Protein AF-A0A843HBI8-F1 (afdb_monomer)

Sequence (134 aa):
FAELNDMLNLGKVGEHRRLRSHMLRKFHASYLLNAGMSKDDVNSLQGKTQNSTDESYFYNDPKKLQKKYIKYMGAITINLDVNNLEIKSPEYVELENKNKELQRKYDENIKALWSELDNMKIRSNTWEKLQQGD

Nearest PDB structures (foldseek):
  1r5e-assembly1_A  TM=2.881E-01  e=8.879E+00  Pseudomonas syri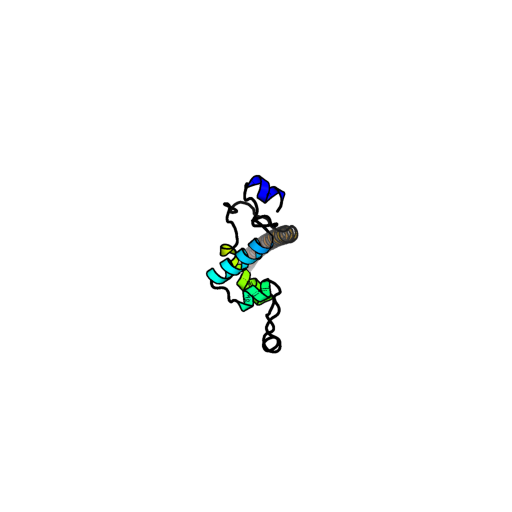ngae

Solvent-accessible surface area (backbone atoms only — not comparable to full-atom values): 8155 Å² total; per-residue (Å²): 95,70,68,61,28,61,77,66,65,60,55,63,58,83,99,40,60,66,64,44,74,67,53,54,56,48,48,53,46,53,37,38,43,74,72,69,47,53,70,65,60,52,33,53,77,67,70,49,82,69,61,87,86,51,61,85,79,59,82,77,53,67,70,60,52,50,57,53,47,63,75,48,40,72,63,73,51,82,80,70,80,63,88,76,65,86,79,66,53,72,68,54,51,52,50,53,51,52,52,54,53,51,50,50,53,51,53,52,52,52,53,51,51,52,52,52,52,51,53,51,51,55,50,51,58,52,54,54,57,64,73,69,71,125

Mean predicted aligned error: 14.6 Å

pLDDT: mean 82.87, std 12.24, range [47.16, 94.94]

Structure (mmCIF, N/CA/C/O backbone):
data_AF-A0A843HBI8-F1
#
_entry.id   AF-A0A843HBI8-F1
#
loop_
_atom_site.group_PDB
_atom_site.id
_atom_site.type_symbol
_atom_site.label_atom_id
_atom_site.label_alt_id
_atom_site.label_comp_id
_atom_site.label_asym_id
_atom_site.label_entity_id
_atom_site.label_seq_id
_atom_site.pdbx_PDB_ins_code
_atom_site.Cartn_x
_atom_site.Cartn_y
_atom_site.Cartn_z
_atom_site.occupancy
_atom_site.B_iso_or_equiv
_atom_site.auth_seq_id
_atom_site.auth_comp_id
_atom_site.auth_asym_id
_atom_site.auth_atom_id
_atom_site.pdbx_PDB_model_num
ATOM 1 N N . PHE A 1 1 ? 21.472 5.096 -5.798 1.00 82.06 1 PHE A N 1
ATOM 2 C CA . PHE A 1 1 ? 21.759 3.709 -6.246 1.00 82.06 1 PHE A CA 1
ATOM 3 C C . PHE A 1 1 ? 23.238 3.405 -6.423 1.00 82.06 1 PHE A C 1
ATOM 5 O O . PHE A 1 1 ? 23.577 2.239 -6.294 1.00 82.06 1 PHE A O 1
ATOM 12 N N . ALA A 1 2 ? 24.106 4.376 -6.735 1.00 82.12 2 ALA A N 1
ATOM 13 C CA . ALA A 1 2 ? 25.541 4.132 -6.890 1.00 82.12 2 ALA A CA 1
ATOM 14 C C . ALA A 1 2 ? 26.161 3.465 -5.646 1.00 82.12 2 ALA A C 1
ATOM 16 O O . ALA A 1 2 ? 26.540 2.301 -5.719 1.00 82.12 2 ALA A O 1
ATOM 17 N N . GLU A 1 3 ? 26.108 4.146 -4.504 1.00 86.50 3 GLU A N 1
ATOM 18 C CA . GLU A 1 3 ? 26.600 3.647 -3.211 1.00 86.50 3 GLU A CA 1
ATOM 19 C C . GLU A 1 3 ? 26.047 2.262 -2.863 1.00 86.50 3 GLU A C 1
ATOM 21 O O . GLU A 1 3 ? 26.803 1.359 -2.539 1.00 86.50 3 GLU A O 1
ATOM 26 N N . LEU A 1 4 ? 24.739 2.046 -3.027 1.00 85.00 4 LEU A N 1
ATOM 27 C CA . LEU A 1 4 ? 24.113 0.762 -2.708 1.00 85.00 4 LEU A CA 1
ATOM 28 C C . LEU A 1 4 ? 24.562 -0.383 -3.638 1.00 85.00 4 LEU A C 1
ATOM 30 O O . LEU A 1 4 ? 24.653 -1.522 -3.199 1.00 85.00 4 LEU A O 1
ATOM 34 N N . ASN A 1 5 ? 24.865 -0.104 -4.914 1.00 87.38 5 ASN A N 1
ATOM 35 C CA . ASN A 1 5 ? 25.479 -1.111 -5.793 1.00 87.38 5 ASN A CA 1
ATOM 36 C C . ASN A 1 5 ? 26.898 -1.458 -5.344 1.00 87.38 5 ASN A C 1
ATOM 38 O O . ASN A 1 5 ? 27.288 -2.617 -5.470 1.00 87.38 5 ASN A O 1
ATOM 42 N N . ASP A 1 6 ? 27.645 -0.457 -4.879 1.00 88.56 6 ASP A N 1
ATOM 43 C CA . ASP A 1 6 ? 29.038 -0.612 -4.464 1.00 88.56 6 ASP A CA 1
ATOM 44 C C . ASP A 1 6 ? 29.103 -1.373 -3.129 1.00 88.56 6 ASP A C 1
ATOM 46 O O . ASP A 1 6 ? 29.833 -2.352 -3.023 1.00 88.56 6 ASP A O 1
ATOM 50 N N . MET A 1 7 ? 28.240 -1.028 -2.165 1.00 91.06 7 MET A N 1
ATOM 51 C CA . MET A 1 7 ? 28.070 -1.753 -0.897 1.00 91.06 7 MET A CA 1
ATOM 52 C C . MET A 1 7 ? 27.688 -3.223 -1.099 1.00 91.06 7 MET A C 1
ATOM 54 O O . MET A 1 7 ? 28.206 -4.098 -0.414 1.00 91.06 7 MET A O 1
ATOM 58 N N . LEU A 1 8 ? 26.772 -3.503 -2.030 1.00 87.50 8 LEU A N 1
ATOM 59 C CA . LEU A 1 8 ? 26.310 -4.863 -2.327 1.00 87.50 8 LEU A CA 1
ATOM 60 C C . LEU A 1 8 ? 27.215 -5.605 -3.327 1.00 87.50 8 LEU A C 1
ATOM 62 O O . LEU A 1 8 ? 26.887 -6.719 -3.732 1.00 87.50 8 LEU A O 1
ATOM 66 N N . ASN A 1 9 ? 28.314 -4.981 -3.764 1.00 87.88 9 ASN A N 1
ATOM 67 C CA . ASN A 1 9 ? 29.253 -5.501 -4.756 1.00 87.88 9 ASN A CA 1
ATOM 68 C C . ASN A 1 9 ? 28.572 -6.091 -6.013 1.00 87.88 9 ASN A C 1
ATOM 70 O O . ASN A 1 9 ? 28.961 -7.133 -6.540 1.00 87.88 9 ASN A O 1
ATOM 74 N N . LEU A 1 10 ? 27.513 -5.433 -6.502 1.00 85.25 10 LEU A N 1
ATOM 75 C CA . LEU A 1 10 ? 26.681 -5.957 -7.598 1.00 85.25 10 LEU A CA 1
ATOM 76 C C . LEU A 1 10 ? 27.352 -5.832 -8.973 1.00 85.25 10 LEU A C 1
ATOM 78 O O . LEU A 1 10 ? 26.926 -6.471 -9.937 1.00 85.25 10 LEU A O 1
ATOM 82 N N . GLY A 1 11 ? 28.375 -4.986 -9.087 1.00 85.88 11 GLY A N 1
ATOM 83 C CA . GLY A 1 11 ? 29.072 -4.723 -10.340 1.00 85.88 11 GLY A CA 1
ATOM 84 C C . GLY A 1 11 ? 28.203 -4.034 -11.403 1.00 85.88 11 GLY A C 1
ATOM 85 O O . GLY A 1 11 ? 27.200 -3.363 -11.123 1.00 85.88 11 GLY A O 1
ATOM 86 N N . LYS A 1 12 ? 28.614 -4.176 -12.666 1.00 85.81 12 LYS A N 1
ATOM 87 C CA . LYS A 1 12 ? 27.984 -3.541 -13.835 1.00 85.81 12 LYS A CA 1
ATOM 88 C C . LYS A 1 12 ? 27.658 -4.570 -14.920 1.00 85.81 12 LYS A C 1
ATOM 90 O O . LYS A 1 12 ? 28.164 -5.689 -14.911 1.00 85.81 12 LYS A O 1
ATOM 95 N N . VAL A 1 13 ? 26.776 -4.188 -15.838 1.00 81.31 13 VAL A N 1
ATOM 96 C CA . VAL A 1 13 ? 26.541 -4.866 -17.119 1.00 81.31 13 VAL A CA 1
ATOM 97 C C . VAL A 1 13 ? 26.702 -3.803 -18.199 1.00 81.31 13 VAL A C 1
ATOM 99 O O . VAL A 1 13 ? 25.917 -2.852 -18.244 1.00 81.31 13 VAL A O 1
ATOM 102 N N . GLY A 1 14 ? 27.750 -3.934 -19.016 1.00 83.25 14 GLY A N 1
ATOM 103 C CA . GLY A 1 14 ? 28.227 -2.842 -19.868 1.00 83.25 14 GLY A CA 1
ATOM 104 C C . GLY A 1 14 ? 28.530 -1.590 -19.037 1.00 83.25 14 GLY A C 1
ATOM 105 O O . GLY A 1 14 ? 29.059 -1.681 -17.929 1.00 83.25 14 GLY A O 1
ATOM 106 N N . GLU A 1 15 ? 28.089 -0.432 -19.524 1.00 82.19 15 GLU A N 1
ATOM 107 C CA . GLU A 1 15 ? 28.270 0.862 -18.847 1.00 82.19 15 GLU A CA 1
ATOM 108 C C . GLU A 1 15 ? 27.361 1.069 -17.622 1.00 82.19 15 GLU A C 1
ATOM 110 O O . GLU A 1 15 ? 27.507 2.030 -16.862 1.00 82.19 15 GLU A O 1
ATOM 115 N N . HIS A 1 16 ? 26.396 0.177 -17.384 1.00 80.19 16 HIS A N 1
ATOM 116 C CA . HIS A 1 16 ? 25.339 0.419 -16.409 1.00 80.19 16 HIS A CA 1
ATOM 117 C C . HIS A 1 16 ? 25.467 -0.457 -15.155 1.00 80.19 16 HIS A C 1
ATOM 119 O O . HIS A 1 16 ? 25.537 -1.683 -15.226 1.00 80.19 16 HIS A O 1
ATOM 125 N N . ARG A 1 17 ? 25.387 0.167 -13.971 1.00 83.31 17 ARG A N 1
ATOM 126 C CA . ARG A 1 17 ? 25.299 -0.525 -12.664 1.00 83.31 17 ARG A CA 1
ATOM 127 C C . ARG A 1 17 ? 24.063 -1.417 -12.593 1.00 83.31 17 ARG A C 1
ATOM 129 O O . ARG A 1 17 ? 23.029 -1.030 -13.136 1.00 83.31 17 ARG A O 1
ATOM 136 N N . ARG A 1 18 ? 24.138 -2.585 -11.948 1.00 83.44 18 ARG A N 1
ATOM 137 C CA . ARG A 1 18 ? 23.047 -3.581 -11.984 1.00 83.44 18 ARG A CA 1
ATOM 138 C C . ARG A 1 18 ? 21.750 -3.097 -11.336 1.00 83.44 18 ARG A C 1
ATOM 140 O O . ARG A 1 18 ? 20.692 -3.195 -11.957 1.00 83.44 18 ARG A O 1
ATOM 147 N N . LEU A 1 19 ? 21.816 -2.524 -10.137 1.00 87.50 19 LEU A N 1
ATOM 148 C CA . LEU A 1 19 ? 20.649 -1.963 -9.465 1.00 87.50 19 LEU A CA 1
ATOM 149 C C . LEU A 1 19 ? 20.399 -0.523 -9.935 1.00 87.50 19 LEU A C 1
ATOM 151 O O . LEU A 1 19 ? 21.234 0.367 -9.765 1.00 87.50 19 LEU A O 1
ATOM 155 N N . ARG A 1 20 ? 19.222 -0.293 -10.520 1.00 87.81 20 ARG A N 1
ATOM 156 C CA . ARG A 1 20 ? 18.780 1.001 -11.066 1.00 87.81 20 ARG A CA 1
ATOM 157 C C . ARG A 1 20 ? 17.325 1.251 -10.691 1.00 87.81 20 ARG A C 1
ATOM 159 O O . ARG A 1 20 ? 16.578 0.292 -10.503 1.00 87.81 20 ARG A O 1
ATOM 166 N N . SER A 1 21 ? 16.885 2.509 -10.718 1.00 88.69 21 SER A N 1
ATOM 167 C CA . SER A 1 21 ? 15.478 2.880 -10.483 1.00 88.69 21 SER A CA 1
ATOM 168 C C . SER A 1 21 ? 14.511 2.099 -11.383 1.00 88.69 21 SER A C 1
ATOM 170 O O . SER A 1 21 ? 13.443 1.674 -10.955 1.00 88.69 21 SER A O 1
ATOM 172 N N . HIS A 1 22 ? 14.913 1.831 -12.631 1.00 88.62 22 HIS A N 1
ATOM 173 C CA . HIS A 1 22 ? 14.111 1.049 -13.5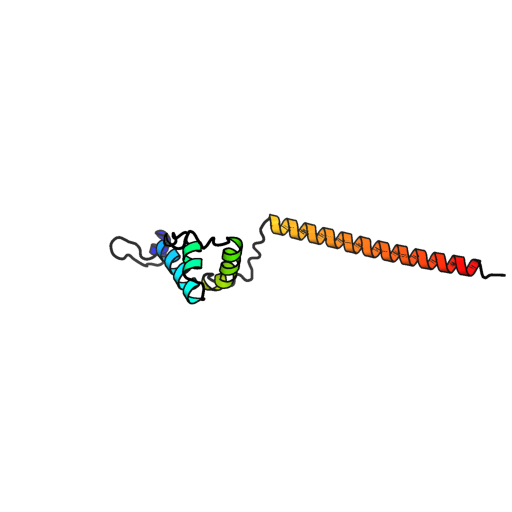72 1.00 88.62 22 HIS A CA 1
ATOM 174 C C . HIS A 1 22 ? 13.869 -0.402 -13.114 1.00 88.62 22 HIS A C 1
ATOM 176 O O . HIS A 1 22 ? 12.826 -0.972 -13.424 1.00 88.62 22 HIS A O 1
ATOM 182 N N . MET A 1 23 ? 14.793 -0.992 -12.349 1.00 88.06 23 MET A N 1
ATOM 183 C CA . MET A 1 23 ? 14.611 -2.337 -11.793 1.00 88.06 23 MET A CA 1
ATOM 184 C C . MET A 1 23 ? 13.554 -2.342 -10.693 1.00 88.06 23 MET A C 1
ATOM 186 O O . MET A 1 23 ? 12.750 -3.264 -10.656 1.00 88.06 23 MET A O 1
ATOM 190 N N . LEU A 1 24 ? 13.472 -1.282 -9.881 1.00 88.88 24 LEU A N 1
ATOM 191 C CA . LEU A 1 24 ? 12.381 -1.121 -8.913 1.00 88.88 24 LEU A CA 1
ATOM 192 C C . LEU A 1 24 ? 11.028 -0.952 -9.612 1.00 88.88 24 LEU A C 1
ATOM 194 O O . LEU A 1 24 ? 10.043 -1.555 -9.202 1.00 88.88 24 LEU A O 1
ATOM 198 N N . ARG A 1 25 ? 10.978 -0.203 -10.723 1.00 90.50 25 ARG A N 1
ATOM 199 C CA . ARG A 1 25 ? 9.756 -0.082 -11.539 1.00 90.50 25 ARG A CA 1
ATOM 200 C C . ARG A 1 25 ? 9.327 -1.426 -12.143 1.00 90.50 25 ARG A C 1
ATOM 202 O O . ARG A 1 25 ? 8.131 -1.714 -12.189 1.00 90.50 25 ARG A O 1
ATOM 209 N N . LYS A 1 26 ? 10.282 -2.248 -12.595 1.00 91.19 26 LYS A N 1
ATOM 210 C CA . LYS A 1 26 ? 10.019 -3.617 -13.069 1.00 91.19 26 LYS A CA 1
ATOM 211 C C . LYS A 1 26 ? 9.542 -4.521 -11.937 1.00 91.19 26 LYS A C 1
ATOM 213 O O . LYS A 1 26 ? 8.522 -5.169 -12.106 1.00 91.19 26 LYS A O 1
ATOM 218 N N . PHE A 1 27 ? 10.228 -4.509 -10.796 1.00 91.69 27 PHE A N 1
ATOM 219 C CA . PHE A 1 27 ? 9.834 -5.239 -9.592 1.00 91.69 27 PHE A CA 1
ATOM 220 C C . PHE A 1 27 ? 8.389 -4.910 -9.203 1.00 91.69 27 PHE A C 1
ATOM 222 O O . PHE A 1 27 ? 7.557 -5.808 -9.157 1.00 91.69 27 PHE A O 1
ATOM 229 N N . HIS A 1 28 ? 8.067 -3.623 -9.051 1.00 93.19 28 HIS A N 1
ATOM 230 C CA . HIS A 1 28 ? 6.722 -3.155 -8.726 1.00 93.19 28 HIS A CA 1
ATOM 231 C C . HIS A 1 28 ? 5.669 -3.696 -9.703 1.00 93.19 28 HIS A C 1
ATOM 233 O O . HIS A 1 28 ? 4.647 -4.224 -9.280 1.00 93.19 28 HIS A O 1
ATOM 239 N N . ALA A 1 29 ? 5.906 -3.586 -11.015 1.00 92.69 29 ALA A N 1
ATOM 240 C CA . ALA A 1 29 ? 4.959 -4.088 -12.009 1.00 92.69 29 ALA A CA 1
ATOM 241 C C . ALA A 1 29 ? 4.812 -5.614 -11.952 1.00 92.69 29 ALA A C 1
ATOM 243 O O . ALA A 1 29 ? 3.695 -6.116 -11.889 1.00 92.69 29 ALA A O 1
ATOM 244 N N . SER A 1 30 ? 5.927 -6.346 -11.961 1.00 93.44 30 SER A N 1
ATOM 245 C CA . SER A 1 30 ? 5.924 -7.808 -11.989 1.00 93.44 30 SER A CA 1
ATOM 246 C C . SER A 1 30 ? 5.266 -8.405 -10.749 1.00 93.44 30 SER A C 1
ATOM 248 O O . SER A 1 30 ? 4.469 -9.326 -10.872 1.00 93.44 30 SER A O 1
ATOM 250 N N . TYR A 1 31 ? 5.553 -7.870 -9.561 1.00 92.94 31 TYR A N 1
ATOM 251 C CA . TYR A 1 31 ? 4.990 -8.391 -8.317 1.00 92.94 31 TYR A CA 1
ATOM 252 C C . TYR A 1 31 ? 3.495 -8.093 -8.185 1.00 92.94 31 TYR A C 1
ATOM 254 O O . TYR A 1 31 ? 2.745 -8.978 -7.785 1.00 92.94 31 TYR A O 1
ATOM 262 N N . LEU A 1 32 ? 3.033 -6.903 -8.586 1.00 93.50 32 LEU A N 1
ATOM 263 C CA . LEU A 1 32 ? 1.597 -6.601 -8.600 1.00 93.50 32 LEU A CA 1
ATOM 264 C C . LEU A 1 32 ? 0.831 -7.465 -9.609 1.00 93.50 32 LEU A C 1
ATOM 266 O O . LEU A 1 32 ? -0.251 -7.955 -9.292 1.00 93.50 32 LEU A O 1
ATOM 270 N N . LEU A 1 33 ? 1.400 -7.692 -10.797 1.00 92.38 33 LEU A N 1
ATOM 271 C CA . LEU A 1 33 ? 0.826 -8.598 -11.796 1.00 92.38 33 LEU A CA 1
ATOM 272 C C . LEU A 1 33 ? 0.736 -10.032 -11.262 1.00 92.38 33 LEU A C 1
ATOM 274 O O . LEU A 1 33 ? -0.319 -10.653 -11.351 1.00 92.38 33 LEU A O 1
ATOM 278 N N . ASN A 1 34 ? 1.814 -10.533 -10.654 1.00 91.75 34 ASN A N 1
ATOM 279 C CA . ASN A 1 34 ? 1.850 -11.870 -10.060 1.00 91.75 34 ASN A CA 1
ATOM 280 C C . ASN A 1 34 ? 0.866 -12.017 -8.892 1.00 91.75 34 ASN A C 1
ATOM 282 O O . ASN A 1 34 ? 0.319 -13.096 -8.684 1.00 91.75 34 ASN A O 1
ATOM 286 N N . ALA A 1 35 ? 0.608 -10.938 -8.151 1.00 91.25 35 ALA A N 1
ATOM 287 C CA . ALA A 1 35 ? -0.397 -10.908 -7.094 1.00 91.25 35 ALA A CA 1
ATOM 288 C C . ALA A 1 35 ? -1.842 -10.874 -7.630 1.00 91.25 35 ALA A C 1
ATOM 290 O O . ALA A 1 35 ? -2.781 -10.997 -6.847 1.00 91.25 35 ALA A O 1
ATOM 291 N N . GLY A 1 36 ? -2.037 -10.727 -8.946 1.00 91.81 36 GLY A N 1
ATOM 292 C CA . GLY A 1 36 ? -3.344 -10.744 -9.606 1.00 91.81 36 GLY A CA 1
ATOM 293 C C . GLY A 1 36 ? -3.927 -9.363 -9.911 1.00 91.81 36 GLY A C 1
ATOM 294 O O . GLY A 1 36 ? -5.119 -9.262 -10.203 1.00 91.81 36 GLY A O 1
ATOM 295 N N . MET A 1 37 ? -3.133 -8.291 -9.838 1.00 91.62 37 MET A N 1
ATOM 296 C CA . MET A 1 37 ? -3.560 -6.967 -10.296 1.00 91.62 37 MET A CA 1
ATOM 297 C C . MET A 1 37 ? -3.579 -6.913 -11.830 1.00 91.62 37 MET A C 1
ATOM 299 O O . MET A 1 37 ? -2.702 -7.472 -12.488 1.00 91.62 37 MET A O 1
ATOM 303 N N . SER A 1 38 ? -4.564 -6.227 -12.418 1.00 90.75 38 SER A N 1
ATOM 304 C CA . SER A 1 38 ? -4.655 -6.123 -13.877 1.00 90.75 38 SER A CA 1
ATOM 305 C C . SER A 1 38 ? -3.498 -5.304 -14.459 1.00 90.75 38 SER A C 1
ATOM 307 O O . SER A 1 3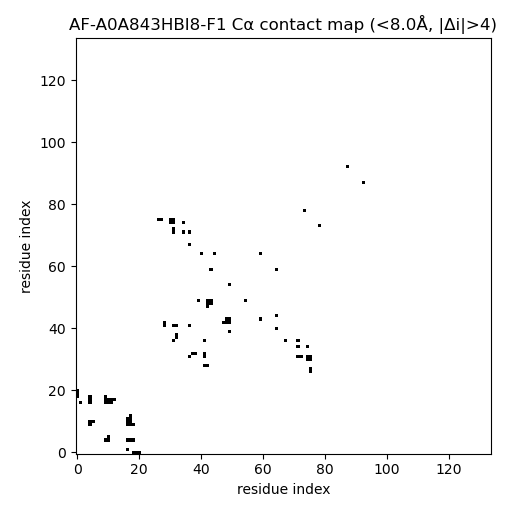8 ? -2.986 -4.368 -13.837 1.00 90.75 38 SER A O 1
ATOM 309 N N . LYS A 1 39 ? -3.099 -5.630 -15.692 1.00 88.31 39 LYS A N 1
ATOM 310 C CA . LYS A 1 39 ? -2.041 -4.904 -16.407 1.00 88.31 39 LYS A CA 1
ATOM 311 C C . LYS A 1 39 ? -2.384 -3.427 -16.600 1.00 88.31 39 LYS A C 1
ATOM 313 O O . LYS A 1 39 ? -1.488 -2.591 -16.508 1.00 88.31 39 LYS A O 1
ATOM 318 N N . ASP A 1 40 ? -3.656 -3.111 -16.803 1.00 87.06 40 ASP A N 1
ATOM 319 C CA . ASP A 1 40 ? -4.124 -1.742 -17.023 1.00 87.06 40 ASP A CA 1
ATOM 320 C C . ASP A 1 40 ? -4.112 -0.921 -15.737 1.00 87.06 40 ASP A C 1
ATOM 322 O O . ASP A 1 40 ? -3.671 0.228 -15.757 1.00 87.06 40 ASP A O 1
ATOM 326 N N . ASP A 1 41 ? -4.490 -1.524 -14.604 1.00 88.44 41 ASP A N 1
ATOM 327 C CA . ASP A 1 41 ? -4.355 -0.896 -13.287 1.00 88.44 41 ASP A CA 1
ATOM 328 C C . ASP A 1 41 ? -2.867 -0.640 -12.969 1.00 88.44 41 ASP A C 1
ATOM 330 O O . ASP A 1 41 ? -2.497 0.461 -12.566 1.00 88.44 41 ASP A O 1
ATOM 334 N N . VAL A 1 42 ? -1.983 -1.619 -13.208 1.00 90.31 42 VAL A N 1
ATOM 335 C CA . VAL A 1 42 ? -0.529 -1.477 -12.982 1.00 90.31 42 VAL A CA 1
ATOM 336 C C . VAL A 1 42 ? 0.090 -0.417 -13.897 1.00 90.31 42 VAL A C 1
ATOM 338 O O . VAL A 1 42 ? 0.926 0.375 -13.456 1.00 90.31 42 VAL A O 1
ATOM 341 N N . ASN A 1 43 ? -0.305 -0.375 -15.168 1.00 89.06 43 ASN A N 1
ATOM 342 C CA . ASN A 1 43 ? 0.151 0.644 -16.111 1.00 89.06 43 ASN A CA 1
ATOM 343 C C . ASN A 1 43 ? -0.324 2.037 -15.692 1.00 89.06 43 ASN A C 1
ATOM 345 O O . ASN A 1 43 ? 0.482 2.969 -15.697 1.00 89.06 43 ASN A O 1
ATOM 349 N N . SER A 1 44 ? -1.579 2.150 -15.254 1.00 88.44 44 SER A N 1
ATOM 350 C CA . SER A 1 44 ? -2.163 3.392 -14.744 1.00 88.44 44 SER A CA 1
ATOM 351 C C . SER A 1 44 ? -1.439 3.885 -13.491 1.00 88.44 44 SER A C 1
ATOM 353 O O . SER A 1 44 ? -1.072 5.054 -13.420 1.00 88.44 44 SER A O 1
ATOM 355 N N . LEU A 1 45 ? -1.115 2.989 -12.549 1.00 89.44 45 LEU A N 1
ATOM 356 C CA . LEU A 1 45 ? -0.290 3.312 -11.375 1.00 89.44 45 LEU A CA 1
ATOM 357 C C . LEU A 1 45 ? 1.104 3.826 -11.752 1.00 89.44 45 LEU A C 1
ATOM 359 O O . LEU A 1 45 ? 1.679 4.650 -11.049 1.00 89.44 45 LEU A O 1
ATOM 363 N N . GLN A 1 46 ? 1.665 3.340 -12.860 1.00 89.94 46 GLN A N 1
ATOM 364 C CA . GLN A 1 46 ? 2.970 3.772 -13.355 1.00 89.94 46 GLN A CA 1
ATOM 365 C C . GLN A 1 46 ? 2.904 4.949 -14.336 1.00 89.94 46 GLN A C 1
ATOM 367 O O . GLN A 1 46 ? 3.935 5.266 -14.939 1.00 89.94 46 GLN A O 1
ATOM 372 N N . GLY A 1 47 ? 1.729 5.552 -14.542 1.00 85.81 47 GLY A N 1
ATOM 373 C CA . GLY A 1 47 ? 1.535 6.652 -15.487 1.00 85.81 47 GLY A CA 1
ATOM 374 C C . GLY A 1 47 ? 1.906 6.287 -16.925 1.00 85.81 47 GLY A C 1
ATOM 375 O O . GLY A 1 47 ? 2.452 7.113 -17.650 1.00 85.81 47 GLY A O 1
ATOM 376 N N . LYS A 1 48 ? 1.710 5.026 -17.326 1.00 82.88 48 LYS A N 1
ATOM 377 C CA . LYS A 1 48 ? 1.861 4.621 -18.725 1.00 82.88 48 LYS A CA 1
ATOM 378 C C . LYS A 1 48 ? 0.582 4.968 -19.478 1.00 82.88 48 LYS A C 1
ATOM 380 O O . LYS A 1 48 ? -0.495 4.563 -19.049 1.00 82.88 48 LYS A O 1
ATOM 385 N N . THR A 1 49 ? 0.737 5.675 -20.592 1.00 70.44 49 THR A N 1
ATOM 386 C CA . THR A 1 49 ? -0.342 6.008 -21.528 1.00 70.44 49 THR A CA 1
ATOM 387 C C . THR A 1 49 ? -1.065 4.738 -21.965 1.00 70.44 49 THR A C 1
ATOM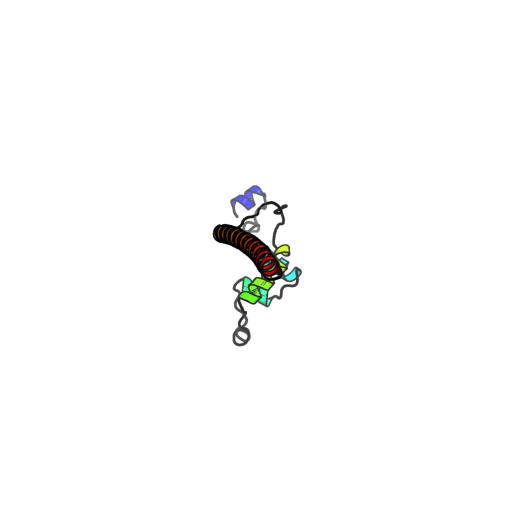 389 O O . THR A 1 49 ? -0.415 3.719 -22.232 1.00 70.44 49 THR A O 1
ATOM 392 N N . GLN A 1 50 ? -2.396 4.783 -21.998 1.00 67.94 50 GLN A N 1
ATOM 393 C CA . GLN A 1 50 ? -3.179 3.694 -22.572 1.00 67.94 50 GLN A CA 1
ATOM 394 C C . GLN A 1 50 ? -3.142 3.793 -24.100 1.00 67.94 50 GLN A C 1
ATOM 396 O O . GLN A 1 50 ? -2.720 4.801 -24.665 1.00 67.94 50 GLN A O 1
ATOM 401 N N . ASN A 1 51 ? -3.512 2.720 -24.797 1.00 65.06 51 ASN A N 1
ATOM 402 C CA . ASN A 1 51 ? -3.636 2.808 -26.247 1.00 65.06 51 ASN A CA 1
ATOM 403 C C . ASN A 1 51 ? -4.715 3.850 -26.587 1.00 65.06 51 ASN A C 1
ATOM 405 O O . ASN A 1 51 ? -5.755 3.896 -25.931 1.00 65.06 51 ASN A O 1
ATOM 409 N N . SER A 1 52 ? -4.481 4.662 -27.623 1.00 59.56 52 SER A N 1
ATOM 410 C CA . SER A 1 52 ? -5.339 5.799 -28.005 1.00 59.56 52 SER A CA 1
ATOM 411 C C . SER A 1 52 ? -6.796 5.425 -28.313 1.00 59.56 52 SER A C 1
ATOM 413 O O . SER A 1 52 ? -7.648 6.299 -28.408 1.00 59.56 52 SER A O 1
ATOM 415 N N . THR A 1 53 ? -7.084 4.134 -28.489 1.00 61.28 53 THR A N 1
ATOM 416 C CA . THR A 1 53 ? -8.424 3.592 -28.746 1.00 61.28 53 THR A CA 1
ATOM 417 C C . THR A 1 53 ? -9.231 3.346 -27.460 1.00 61.28 53 THR A C 1
ATOM 419 O O . THR A 1 53 ? -10.456 3.328 -27.519 1.00 61.28 53 THR A O 1
ATOM 422 N N . ASP A 1 54 ? -8.571 3.198 -26.303 1.00 57.44 54 ASP A N 1
ATOM 423 C CA . ASP A 1 54 ? -9.208 2.857 -25.017 1.00 57.44 54 ASP A CA 1
ATOM 424 C C . ASP A 1 54 ? -9.389 4.078 -24.091 1.00 57.44 54 ASP A C 1
ATOM 426 O O . ASP A 1 54 ? -10.280 4.090 -23.236 1.00 57.44 54 ASP A O 1
ATOM 430 N N . GLU A 1 55 ? -8.595 5.141 -24.289 1.00 57.16 55 GLU A N 1
ATOM 431 C CA . GLU A 1 55 ? -8.623 6.362 -23.462 1.00 57.16 55 GLU A CA 1
ATOM 432 C C . GLU A 1 55 ? -9.986 7.074 -23.460 1.00 57.16 55 GLU A C 1
ATOM 434 O O . GLU A 1 55 ? -10.331 7.728 -22.477 1.00 57.16 55 GLU A O 1
ATOM 439 N N . SER A 1 56 ? -10.791 6.931 -24.521 1.00 56.28 56 SER A N 1
ATOM 440 C CA . SER A 1 56 ? -12.104 7.583 -24.614 1.00 56.28 56 SER A CA 1
ATOM 441 C C . SER A 1 56 ? -13.198 6.910 -23.780 1.00 56.28 56 SER A C 1
ATOM 443 O O . SER A 1 56 ? -14.220 7.541 -23.515 1.00 56.28 56 SER A O 1
ATOM 445 N N . TYR A 1 57 ? -13.016 5.647 -23.372 1.00 54.62 57 TYR A N 1
ATOM 446 C CA . TYR A 1 57 ? -14.066 4.854 -22.717 1.00 54.62 57 TYR A CA 1
ATOM 447 C C . TYR A 1 57 ? -13.777 4.514 -21.250 1.00 54.62 57 TYR A C 1
ATOM 449 O O . TYR A 1 57 ? -14.715 4.260 -20.493 1.00 54.62 57 TYR A O 1
ATOM 457 N N . PHE A 1 58 ? -12.515 4.555 -20.813 1.00 59.53 58 PHE A N 1
ATOM 458 C CA . PHE A 1 58 ? -12.121 4.105 -19.477 1.00 59.53 58 PHE A CA 1
ATOM 459 C C . PHE A 1 58 ? -11.457 5.218 -18.657 1.00 59.53 58 PHE A C 1
ATOM 461 O O . PHE A 1 58 ? -10.241 5.273 -18.495 1.00 59.53 58 PHE A O 1
ATOM 468 N N . TYR A 1 59 ? -12.271 6.084 -18.046 1.00 63.25 59 TYR A N 1
ATOM 469 C CA . TYR A 1 59 ? -11.790 6.923 -16.947 1.00 63.25 59 TYR A CA 1
ATOM 470 C C . TYR A 1 59 ? -11.542 6.049 -15.712 1.00 63.25 59 TYR A C 1
ATOM 472 O O . TYR A 1 59 ? -12.475 5.625 -15.022 1.00 63.25 59 TYR A O 1
ATOM 480 N N . ASN A 1 60 ? -10.271 5.781 -15.416 1.00 66.94 60 ASN A N 1
ATOM 481 C CA . ASN A 1 60 ? -9.883 5.108 -14.183 1.00 66.94 60 ASN A CA 1
ATOM 482 C C . ASN A 1 60 ? -10.163 6.026 -12.989 1.00 66.94 60 ASN A C 1
ATOM 484 O O . ASN A 1 60 ? -9.431 6.980 -12.746 1.00 66.94 60 ASN A O 1
ATOM 488 N N . ASP A 1 61 ? -11.223 5.726 -12.233 1.00 81.12 61 ASP A N 1
ATOM 489 C CA . ASP A 1 61 ? -11.530 6.395 -10.966 1.00 81.12 61 ASP A CA 1
ATOM 490 C C . ASP A 1 61 ? -10.336 6.240 -10.000 1.00 81.12 61 ASP A C 1
ATOM 492 O O . ASP A 1 61 ? -10.061 5.119 -9.536 1.00 81.12 61 ASP A O 1
ATOM 496 N N . PRO A 1 62 ? -9.641 7.340 -9.646 1.00 83.44 62 PRO A N 1
ATOM 497 C CA . PRO A 1 62 ? -8.458 7.286 -8.793 1.00 83.44 62 PRO A CA 1
ATOM 498 C C . PRO A 1 62 ? -8.733 6.639 -7.432 1.00 83.44 62 PRO A C 1
ATOM 500 O O . PRO A 1 62 ? -7.876 5.936 -6.896 1.00 83.44 62 PRO A O 1
ATOM 503 N N . LYS A 1 63 ? -9.946 6.805 -6.880 1.00 86.56 63 LYS A N 1
ATOM 504 C CA . LYS A 1 63 ? -10.322 6.220 -5.583 1.00 86.56 63 LYS A CA 1
ATOM 505 C C . LYS A 1 63 ? -10.449 4.703 -5.672 1.00 86.56 63 LYS A C 1
ATOM 507 O O . LYS A 1 63 ? -10.073 3.991 -4.739 1.00 86.56 63 LYS A O 1
ATOM 512 N N . LYS A 1 64 ? -10.968 4.181 -6.787 1.00 87.12 64 LYS A N 1
ATOM 513 C CA . LYS A 1 64 ? -11.042 2.730 -7.019 1.00 87.12 64 LYS A CA 1
ATOM 514 C C . LYS A 1 64 ? -9.651 2.143 -7.225 1.00 87.12 64 LYS A C 1
ATOM 516 O O . LYS A 1 64 ? -9.356 1.098 -6.645 1.00 87.12 64 LYS A O 1
ATOM 521 N N . LEU A 1 65 ? -8.795 2.826 -7.985 1.00 88.19 65 LEU A N 1
ATOM 522 C CA . LEU A 1 65 ? -7.416 2.394 -8.208 1.00 88.19 65 LEU A CA 1
ATOM 523 C C . LEU A 1 65 ? -6.620 2.351 -6.897 1.00 88.19 65 LEU A C 1
ATOM 525 O O . LEU A 1 65 ? -5.952 1.357 -6.621 1.00 88.19 65 LEU A O 1
ATOM 529 N N . GLN A 1 66 ? -6.773 3.367 -6.043 1.00 88.69 66 GLN A N 1
ATOM 530 C CA . GLN A 1 66 ? -6.168 3.402 -4.710 1.00 88.69 66 GLN A CA 1
ATOM 531 C C . GLN A 1 66 ? -6.605 2.208 -3.848 1.00 88.69 66 GLN A C 1
ATOM 533 O O . GLN A 1 66 ? -5.761 1.508 -3.291 1.00 88.69 66 GLN A O 1
ATOM 538 N N . LYS A 1 67 ? -7.914 1.930 -3.765 1.00 88.75 67 LYS A N 1
ATOM 539 C CA . LYS A 1 67 ? -8.438 0.786 -2.995 1.00 88.75 67 LYS A CA 1
ATOM 540 C C . LYS A 1 67 ? -7.899 -0.550 -3.506 1.00 88.75 67 LYS A C 1
ATOM 542 O O . LYS A 1 67 ? -7.524 -1.403 -2.704 1.00 88.75 67 LYS A O 1
ATOM 547 N N . LYS A 1 68 ? -7.835 -0.728 -4.832 1.00 88.75 68 LYS A N 1
ATOM 548 C CA . LYS A 1 68 ? -7.219 -1.915 -5.438 1.00 88.75 68 LYS A CA 1
ATOM 549 C C . LYS A 1 68 ? -5.742 -2.013 -5.059 1.00 88.75 68 LYS A C 1
ATOM 551 O O . LYS A 1 68 ? -5.309 -3.075 -4.639 1.00 88.75 68 LYS A O 1
ATOM 556 N N . TYR A 1 69 ? -4.983 -0.924 -5.164 1.00 90.94 69 TYR A N 1
ATOM 557 C CA . TYR A 1 69 ? -3.558 -0.914 -4.834 1.00 90.94 69 TYR A CA 1
ATOM 558 C C . TYR A 1 69 ? -3.289 -1.320 -3.381 1.00 90.94 69 TYR A C 1
ATOM 560 O O . TYR A 1 69 ? -2.458 -2.193 -3.148 1.00 90.94 69 TYR A O 1
ATOM 568 N N . ILE A 1 70 ? -4.054 -0.790 -2.418 1.00 90.12 70 ILE A N 1
ATOM 569 C CA . ILE A 1 70 ? -3.934 -1.151 -0.994 1.00 90.12 70 ILE A CA 1
ATOM 570 C C . ILE A 1 70 ? -4.093 -2.665 -0.783 1.00 90.12 70 ILE A C 1
ATOM 572 O O . ILE A 1 70 ? -3.329 -3.260 -0.027 1.00 90.12 70 ILE A O 1
ATOM 576 N N . LYS A 1 71 ? -5.027 -3.312 -1.496 1.00 90.06 71 LYS A N 1
ATOM 577 C CA . LYS A 1 71 ? -5.245 -4.767 -1.413 1.00 90.06 71 LYS A CA 1
ATOM 578 C C . LYS A 1 71 ? -4.013 -5.581 -1.833 1.00 90.06 71 LYS A C 1
ATOM 580 O O . LYS A 1 71 ? -3.762 -6.632 -1.254 1.00 90.06 71 LYS A O 1
ATOM 585 N N . TYR A 1 72 ? -3.259 -5.113 -2.828 1.00 89.56 72 TYR A N 1
ATOM 586 C CA . TYR A 1 72 ? -2.081 -5.813 -3.361 1.00 89.56 72 TYR A CA 1
ATOM 587 C C . TYR A 1 72 ? -0.752 -5.296 -2.794 1.00 89.56 72 TYR A C 1
ATOM 589 O O . TYR A 1 72 ? 0.301 -5.852 -3.098 1.00 89.56 72 TYR A O 1
ATOM 597 N N . MET A 1 73 ? -0.784 -4.267 -1.943 1.00 87.50 73 MET A N 1
ATOM 598 C CA . MET A 1 73 ? 0.405 -3.620 -1.383 1.00 87.50 73 MET A CA 1
ATOM 599 C C . MET A 1 73 ? 1.309 -4.609 -0.636 1.00 87.50 73 MET A C 1
ATOM 601 O O . MET A 1 73 ? 2.528 -4.535 -0.750 1.00 87.50 73 MET A O 1
ATOM 605 N N . GLY A 1 74 ? 0.726 -5.607 0.037 1.00 85.75 74 GLY A N 1
ATOM 606 C CA . GLY A 1 74 ? 1.484 -6.655 0.728 1.00 85.75 74 GLY A CA 1
ATOM 607 C C . GLY A 1 74 ? 2.442 -7.450 -0.171 1.00 85.75 74 GLY A C 1
ATOM 608 O O . GLY A 1 74 ? 3.420 -7.987 0.331 1.00 85.75 74 GLY A O 1
ATOM 609 N N . ALA A 1 75 ? 2.216 -7.493 -1.490 1.00 86.69 75 ALA A N 1
ATOM 610 C CA . ALA A 1 75 ? 3.100 -8.187 -2.430 1.00 86.69 75 ALA A CA 1
ATOM 611 C C . ALA A 1 75 ? 4.388 -7.410 -2.757 1.00 86.69 75 ALA A C 1
ATOM 613 O O . ALA A 1 75 ? 5.357 -8.002 -3.225 1.00 86.69 75 ALA A O 1
ATOM 614 N N . ILE A 1 76 ? 4.397 -6.091 -2.555 1.00 88.69 76 ILE A N 1
ATOM 615 C CA . ILE A 1 76 ? 5.532 -5.206 -2.869 1.00 88.69 76 ILE A CA 1
ATOM 616 C C . ILE A 1 76 ? 6.182 -4.609 -1.619 1.00 88.69 76 ILE A C 1
ATOM 618 O O . ILE A 1 76 ? 7.281 -4.060 -1.704 1.00 88.69 76 ILE A O 1
ATOM 622 N N . THR A 1 77 ? 5.523 -4.717 -0.466 1.00 84.56 77 THR A N 1
ATOM 623 C CA . THR A 1 77 ? 6.077 -4.311 0.822 1.00 84.56 77 THR A CA 1
ATOM 624 C C . THR A 1 77 ? 7.071 -5.354 1.316 1.00 84.56 77 THR A C 1
ATOM 626 O O . THR A 1 77 ? 6.756 -6.536 1.441 1.00 84.56 77 THR A O 1
ATOM 629 N N . ILE A 1 78 ? 8.280 -4.908 1.651 1.00 76.81 78 ILE A N 1
ATOM 630 C CA . ILE A 1 78 ? 9.260 -5.730 2.357 1.00 76.81 78 ILE A CA 1
ATOM 631 C C . ILE A 1 78 ? 8.871 -5.671 3.838 1.00 76.81 78 ILE A C 1
ATOM 633 O O . ILE A 1 78 ? 9.234 -4.729 4.538 1.00 76.81 78 ILE A O 1
ATOM 637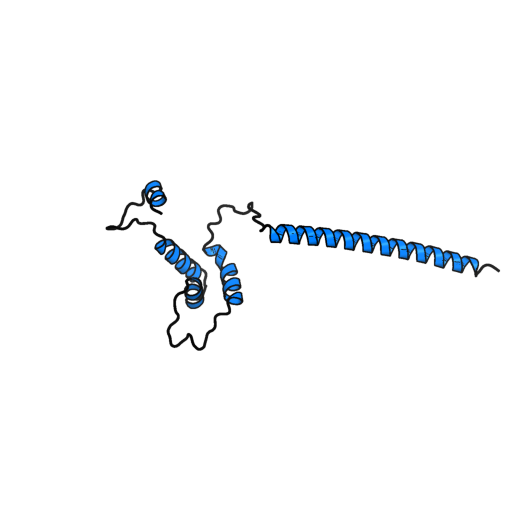 N N . ASN A 1 79 ? 8.059 -6.628 4.294 1.00 64.25 79 ASN A N 1
ATOM 638 C CA . ASN A 1 79 ? 7.674 -6.751 5.702 1.00 64.25 79 ASN A CA 1
ATOM 639 C C . ASN A 1 79 ? 8.893 -7.170 6.544 1.00 64.25 79 ASN A C 1
ATOM 641 O O . ASN A 1 79 ? 9.093 -8.344 6.830 1.00 64.25 79 ASN A O 1
ATOM 645 N N . LEU A 1 80 ? 9.721 -6.198 6.920 1.00 57.62 80 LEU A N 1
ATOM 646 C CA . LEU A 1 80 ? 10.721 -6.309 7.983 1.00 57.62 80 LEU A CA 1
ATOM 647 C C . LEU A 1 80 ? 10.012 -6.082 9.317 1.00 57.62 80 LEU A C 1
ATOM 649 O O . LEU A 1 80 ? 10.060 -4.959 9.798 1.00 57.62 80 LEU A O 1
ATOM 653 N N . ASP A 1 81 ? 9.274 -7.073 9.835 1.00 59.00 81 ASP A N 1
ATOM 654 C CA . ASP A 1 81 ? 8.568 -7.011 11.133 1.00 59.00 81 ASP A CA 1
ATOM 655 C C . ASP A 1 81 ? 8.107 -5.590 11.521 1.00 59.00 81 ASP A C 1
ATOM 657 O O . ASP A 1 81 ? 8.351 -5.088 12.617 1.00 59.00 81 ASP A O 1
ATOM 661 N N . VAL A 1 82 ? 7.427 -4.906 10.589 1.00 50.38 82 VAL A N 1
ATOM 662 C CA . VAL A 1 82 ? 6.950 -3.519 10.751 1.00 50.38 82 VAL A CA 1
ATOM 663 C C . VAL A 1 82 ? 5.690 -3.504 11.626 1.00 50.38 82 VAL A C 1
ATOM 665 O O . VAL A 1 82 ? 4.874 -2.594 11.573 1.00 50.38 82 VAL A O 1
ATOM 668 N N . ASN A 1 83 ? 5.524 -4.520 12.470 1.00 49.69 83 ASN A N 1
ATOM 669 C CA . ASN A 1 83 ? 4.449 -4.609 13.445 1.00 49.69 83 ASN A CA 1
ATOM 670 C C . ASN A 1 83 ? 4.604 -3.567 14.574 1.00 49.69 83 ASN A C 1
ATOM 672 O O . ASN A 1 83 ? 3.726 -3.486 15.422 1.00 49.69 83 ASN A O 1
ATOM 676 N N . ASN A 1 84 ? 5.672 -2.749 14.578 1.00 50.69 84 ASN A N 1
ATOM 677 C CA . ASN A 1 84 ? 5.978 -1.790 15.651 1.00 50.69 84 ASN A CA 1
ATOM 678 C C . ASN A 1 84 ? 6.126 -0.320 15.216 1.00 50.69 84 ASN A C 1
ATOM 680 O O . ASN A 1 84 ? 6.484 0.518 16.041 1.00 50.69 84 ASN A O 1
ATOM 684 N N . LEU A 1 85 ? 5.866 0.033 13.955 1.00 56.84 85 LEU A N 1
ATOM 685 C CA . LEU A 1 85 ? 5.864 1.438 13.536 1.00 56.84 85 LEU A CA 1
ATOM 686 C C . LEU A 1 85 ? 4.417 1.896 13.331 1.00 56.84 85 LEU A C 1
ATOM 688 O O . LEU A 1 85 ? 3.931 1.961 12.204 1.00 56.84 85 LEU A O 1
ATOM 692 N N . GLU A 1 86 ? 3.730 2.232 14.431 1.00 57.41 86 GLU A N 1
ATOM 693 C CA . GLU A 1 86 ? 2.516 3.062 14.390 1.00 57.41 86 GLU A CA 1
ATOM 694 C C . GLU A 1 86 ? 2.885 4.470 13.886 1.00 57.41 86 GLU A C 1
ATOM 696 O O . GLU A 1 86 ? 2.927 5.443 14.636 1.00 57.41 86 GLU A O 1
ATOM 701 N N . ILE A 1 87 ? 3.190 4.602 12.594 1.00 63.50 87 ILE A N 1
ATOM 702 C CA . ILE A 1 87 ? 3.390 5.908 11.963 1.00 63.50 87 ILE A CA 1
ATOM 703 C C . ILE A 1 87 ? 2.000 6.449 11.641 1.00 63.50 87 ILE A C 1
ATOM 705 O O . ILE A 1 87 ? 1.490 6.330 10.527 1.00 63.50 87 ILE A O 1
ATOM 709 N N . LYS A 1 88 ? 1.352 7.004 12.664 1.00 75.25 88 LYS A N 1
ATOM 710 C CA . LYS A 1 88 ? 0.148 7.818 12.502 1.00 75.25 88 LYS A CA 1
ATOM 711 C C . LYS A 1 88 ? 0.575 9.200 12.007 1.00 75.25 88 LYS A C 1
ATOM 713 O O . LYS A 1 88 ? 1.531 9.773 12.528 1.00 75.25 88 LYS A O 1
ATOM 718 N N . SER A 1 89 ? -0.114 9.736 10.997 1.00 77.75 89 SER A N 1
ATOM 719 C CA . SER A 1 89 ? 0.127 11.122 10.583 1.00 77.75 89 SER A CA 1
ATOM 720 C C . SER A 1 89 ? -0.251 12.077 11.727 1.00 77.75 89 SER A C 1
ATOM 722 O O . SER A 1 89 ? -1.131 11.731 12.525 1.00 77.75 89 SER A O 1
ATOM 724 N N . PRO A 1 90 ? 0.369 13.267 11.834 1.00 80.69 90 PRO A N 1
ATOM 725 C CA . PRO A 1 90 ? 0.016 14.237 12.871 1.00 80.69 90 PRO A CA 1
ATOM 726 C C . PRO A 1 90 ? -1.486 14.549 12.895 1.00 80.69 90 PRO A C 1
ATOM 728 O O . PRO A 1 90 ? -2.103 14.558 13.958 1.00 80.69 90 PRO A O 1
ATOM 731 N N . GLU A 1 91 ? -2.105 14.683 11.718 1.00 83.62 91 GLU A N 1
ATOM 732 C CA . GLU A 1 91 ? -3.538 14.955 11.592 1.00 83.62 91 GLU A CA 1
ATOM 733 C C . GLU A 1 91 ? -4.393 13.792 12.113 1.00 83.62 91 GLU A C 1
ATOM 735 O O . GLU A 1 91 ? -5.428 14.012 12.744 1.00 83.62 91 GLU A O 1
ATOM 740 N N . TYR A 1 92 ? -3.964 12.546 11.878 1.00 83.25 92 TYR A N 1
ATOM 741 C CA . TYR A 1 92 ? -4.658 11.361 12.381 1.00 83.25 92 TYR A CA 1
ATOM 742 C C . TYR A 1 92 ? -4.597 11.284 13.910 1.00 83.25 92 TYR A C 1
ATOM 744 O O . TYR A 1 92 ? -5.607 10.992 14.550 1.00 83.25 92 TYR A O 1
ATOM 752 N N . VAL A 1 93 ? -3.439 11.587 14.505 1.00 87.25 93 VAL A N 1
ATOM 753 C CA . VAL A 1 93 ? -3.267 11.618 15.968 1.00 87.25 93 VAL A CA 1
ATOM 754 C C . VAL A 1 93 ? -4.156 12.692 16.597 1.00 87.25 93 VAL A C 1
ATOM 756 O O . VAL A 1 93 ? -4.834 12.432 17.591 1.00 87.25 93 VAL A O 1
ATOM 759 N N . GLU A 1 94 ? -4.206 13.887 16.006 1.00 89.06 94 GLU A N 1
ATOM 760 C CA . GLU A 1 94 ? -5.093 14.956 16.470 1.00 89.06 94 GLU A CA 1
ATOM 761 C C . GLU A 1 94 ? -6.567 14.557 16.404 1.00 89.06 94 GLU A C 1
ATOM 763 O O . GLU A 1 94 ? -7.327 14.810 17.343 1.00 89.06 94 GLU A O 1
ATOM 768 N N . LEU A 1 95 ? -6.980 13.931 15.301 1.00 91.19 95 LEU A N 1
ATOM 769 C CA . LEU A 1 95 ? -8.357 13.496 15.114 1.00 91.19 95 LEU A CA 1
ATOM 770 C C . LEU A 1 95 ? -8.733 12.391 16.107 1.00 91.19 95 LEU A C 1
ATOM 772 O O . LEU A 1 95 ? -9.810 12.439 16.699 1.00 91.19 95 LEU A O 1
ATOM 776 N N . GLU A 1 96 ? -7.835 11.434 16.343 1.00 89.62 96 GLU A N 1
ATOM 777 C CA . GLU A 1 96 ? -8.017 10.360 17.321 1.00 89.62 96 GLU A CA 1
ATOM 778 C C . GLU A 1 96 ? -8.158 10.916 18.747 1.00 89.62 96 GLU A C 1
ATOM 780 O O . GLU A 1 96 ? -9.052 10.503 19.489 1.00 89.62 96 GLU A O 1
ATOM 785 N N . ASN A 1 97 ? -7.335 11.901 19.114 1.00 93.31 97 ASN A N 1
ATOM 786 C CA . ASN A 1 97 ? -7.412 12.565 20.415 1.00 93.31 97 ASN A CA 1
ATOM 787 C C . ASN A 1 97 ? -8.720 13.344 20.590 1.00 93.31 97 ASN A C 1
ATOM 789 O O . ASN A 1 97 ? -9.385 13.195 21.617 1.00 93.31 97 ASN A O 1
ATOM 793 N N . LYS A 1 98 ? -9.138 14.115 19.576 1.00 92.81 98 LYS A N 1
ATOM 794 C CA . LYS A 1 98 ? -10.430 14.822 19.589 1.00 92.81 98 LYS A CA 1
ATOM 795 C C . LYS A 1 98 ? -11.594 13.850 19.739 1.00 92.81 98 LYS A C 1
ATOM 797 O O . LYS A 1 98 ? -12.507 14.106 20.518 1.00 92.81 98 LYS A O 1
ATOM 802 N N . ASN A 1 99 ? -11.554 12.723 19.032 1.00 92.19 99 ASN A N 1
ATOM 803 C CA . ASN A 1 99 ? -12.622 11.732 19.091 1.00 92.19 99 ASN A CA 1
ATOM 804 C C . ASN A 1 99 ? -12.713 11.077 20.480 1.00 92.19 99 ASN A C 1
ATOM 806 O O . ASN A 1 99 ? -13.805 10.933 21.024 1.00 92.19 99 ASN A O 1
ATOM 810 N N . LYS A 1 100 ? -11.569 10.762 21.104 1.00 94.44 100 LYS A N 1
ATOM 811 C CA . LYS A 1 100 ? -11.513 10.272 22.494 1.00 94.44 100 LYS A CA 1
ATOM 812 C C . LYS A 1 100 ? -12.056 11.298 23.490 1.00 94.44 100 LYS A C 1
ATOM 814 O O . LYS A 1 100 ? -12.798 10.936 24.400 1.00 94.44 100 LYS A O 1
ATOM 819 N N . GLU A 1 101 ? -11.712 12.574 23.324 1.00 94.94 101 GLU A N 1
ATOM 820 C CA . GLU A 1 101 ? -12.211 13.641 24.194 1.00 94.94 101 GLU A CA 1
ATOM 821 C C . GLU A 1 101 ? -13.728 13.823 24.060 1.00 94.94 101 GLU A C 1
ATOM 823 O O . GLU A 1 101 ? -14.427 13.957 25.066 1.00 94.94 101 GLU A O 1
ATOM 828 N N . LEU A 1 102 ? -14.242 13.793 22.827 1.00 93.44 102 LEU A N 1
ATOM 829 C CA . LEU A 1 102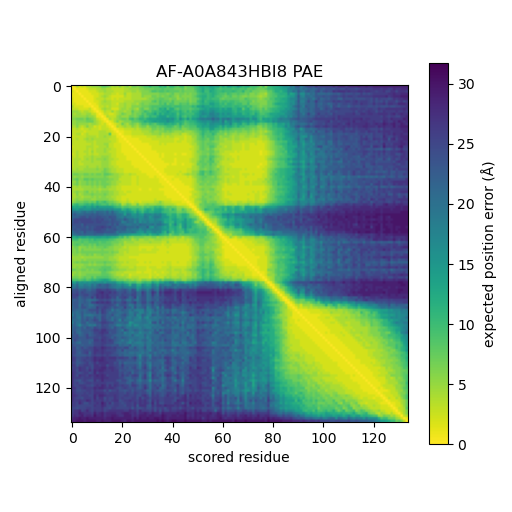 ? -15.675 13.853 22.551 1.00 93.44 102 LEU A CA 1
ATOM 830 C C . LEU A 1 102 ? -16.413 12.663 23.160 1.00 93.44 102 LEU A C 1
ATOM 832 O O . LEU A 1 102 ? -17.444 12.867 23.795 1.00 93.44 102 LEU A O 1
ATOM 836 N N . GLN A 1 103 ? -15.863 11.454 23.036 1.00 92.06 103 GLN A N 1
ATOM 837 C CA . GLN A 1 103 ? -16.448 10.260 23.639 1.00 92.06 103 GLN A CA 1
ATOM 838 C C . GLN A 1 103 ? -16.517 10.383 25.163 1.00 92.06 103 GLN A C 1
ATOM 840 O O . GLN A 1 103 ? -17.565 10.143 25.751 1.00 92.06 103 GLN A O 1
ATOM 845 N N . ARG A 1 104 ? -15.442 10.857 25.803 1.00 93.88 104 ARG A N 1
ATOM 846 C CA . ARG A 1 104 ? -15.431 11.082 27.253 1.00 93.88 104 ARG A CA 1
ATOM 847 C C . ARG A 1 104 ? -16.515 12.073 27.684 1.00 93.88 104 ARG A C 1
ATOM 849 O O . ARG A 1 104 ? -17.247 11.798 28.628 1.00 93.88 104 ARG A O 1
ATOM 856 N N . LYS A 1 105 ? -16.642 13.205 26.984 1.00 94.31 105 LYS A N 1
ATOM 857 C CA . LYS A 1 105 ? -17.688 14.204 27.270 1.00 94.31 105 LYS A CA 1
ATOM 858 C C . LYS A 1 105 ? -19.088 13.628 27.070 1.00 94.31 105 LYS A C 1
ATOM 860 O O . LYS A 1 105 ? -19.995 13.934 27.838 1.00 94.31 105 LYS A O 1
ATOM 865 N N . TYR A 1 106 ? -19.269 12.807 26.039 1.00 93.00 106 TYR A N 1
ATOM 866 C CA . TYR A 1 106 ? -20.531 12.127 25.777 1.00 93.00 106 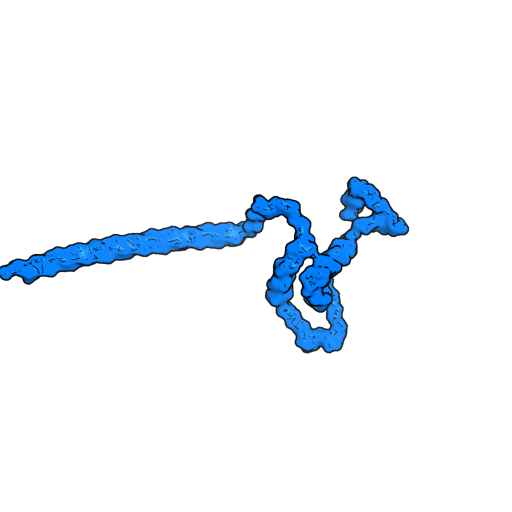TYR A CA 1
ATOM 867 C C . TYR A 1 106 ? -20.901 11.175 26.923 1.00 93.00 106 TYR A C 1
ATOM 869 O O . TYR A 1 106 ? -22.016 11.248 27.436 1.00 93.00 106 TYR A O 1
ATOM 877 N N . ASP A 1 107 ? -19.949 10.366 27.389 1.00 94.62 107 ASP A N 1
ATOM 878 C CA . ASP A 1 107 ? -20.151 9.419 28.488 1.00 94.62 107 ASP A CA 1
ATOM 879 C C . ASP A 1 107 ? -20.429 10.137 29.825 1.00 94.62 107 ASP A C 1
ATOM 881 O O . ASP A 1 107 ? -21.327 9.743 30.574 1.00 94.62 107 ASP A O 1
ATOM 885 N N . GLU A 1 108 ? -19.709 11.228 30.113 1.00 94.69 108 GLU A N 1
ATOM 886 C CA . GLU A 1 108 ? -19.945 12.085 31.285 1.00 94.69 108 GLU A CA 1
ATOM 887 C C . GLU A 1 108 ? -21.354 12.695 31.263 1.00 94.69 108 GLU A C 1
ATOM 889 O O . GLU A 1 108 ? -22.077 12.623 32.260 1.00 94.69 108 GLU A O 1
ATOM 894 N N . ASN A 1 109 ? -21.777 13.228 30.113 1.00 94.06 109 ASN A N 1
ATOM 895 C CA . ASN A 1 109 ? -23.113 13.796 29.943 1.00 94.06 109 ASN A CA 1
ATOM 896 C C . ASN A 1 109 ? -24.209 12.741 30.104 1.00 94.06 109 ASN A C 1
ATOM 898 O O . ASN A 1 109 ? -25.201 12.991 30.787 1.00 94.06 109 ASN A O 1
ATOM 902 N N . ILE A 1 110 ? -24.033 11.549 29.526 1.00 94.94 110 ILE A N 1
ATOM 903 C CA . ILE A 1 110 ? -24.975 10.439 29.705 1.00 94.94 110 ILE A CA 1
ATOM 904 C C . ILE A 1 110 ? -25.108 10.087 31.185 1.00 94.94 110 ILE A C 1
ATOM 906 O O . ILE A 1 110 ? -26.221 9.951 31.691 1.00 94.94 110 ILE A O 1
ATOM 910 N N . LYS A 1 111 ? -23.989 9.966 31.902 1.00 94.62 111 LYS A N 1
ATOM 911 C CA . LYS A 1 111 ? -24.002 9.632 33.328 1.00 94.62 111 LYS A CA 1
ATOM 912 C C . LYS A 1 111 ? -24.707 10.704 34.165 1.00 94.62 111 LYS A C 1
ATOM 914 O O . LYS A 1 111 ? -25.465 10.362 35.071 1.00 94.62 111 LYS A O 1
ATOM 919 N N . ALA A 1 112 ? -24.482 11.980 33.853 1.0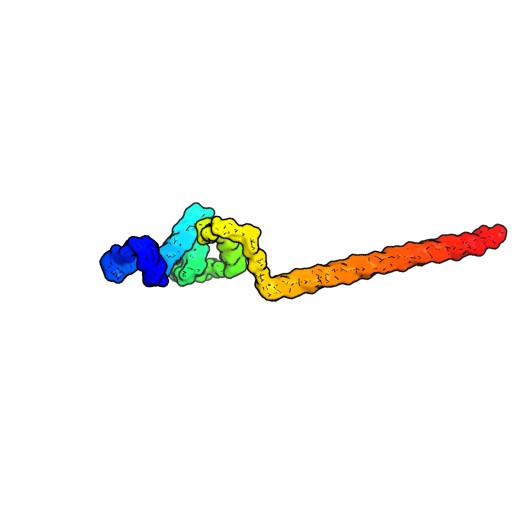0 94.00 112 ALA A N 1
ATOM 920 C CA . ALA A 1 112 ? -25.172 13.089 34.503 1.00 94.00 112 ALA A CA 1
ATOM 921 C C . ALA A 1 112 ? -26.689 13.029 34.261 1.00 94.00 112 ALA A C 1
ATOM 923 O O . ALA A 1 112 ? -27.457 13.111 35.217 1.00 94.00 112 ALA A O 1
ATOM 924 N N . LEU A 1 113 ? -27.115 12.785 33.016 1.00 93.69 113 LEU A N 1
ATOM 925 C CA . LEU A 1 113 ? -28.530 12.649 32.657 1.00 93.69 113 LEU A CA 1
ATOM 926 C C . LEU A 1 113 ? -29.215 11.491 33.394 1.00 93.69 113 LEU A C 1
ATOM 928 O O . LEU A 1 113 ? -30.334 11.656 33.874 1.00 93.69 113 LEU A O 1
ATOM 932 N N . TRP A 1 114 ? -28.554 10.337 33.528 1.00 92.94 114 TRP A N 1
ATOM 933 C CA . TRP A 1 114 ? -29.103 9.210 34.293 1.00 92.94 114 TRP A CA 1
ATOM 934 C C . TRP A 1 114 ? -29.270 9.538 35.778 1.00 92.94 114 TRP A C 1
ATOM 936 O O . TRP A 1 114 ? -30.315 9.245 36.353 1.00 92.94 114 TRP A O 1
ATOM 946 N N . SER A 1 115 ? -28.280 10.203 36.379 1.00 93.12 115 SER A N 1
ATOM 947 C CA . SER A 1 115 ? -28.349 10.655 37.773 1.00 93.12 115 SER A CA 1
ATOM 948 C C . SER A 1 115 ? -29.489 11.657 37.998 1.00 93.12 115 SER A C 1
ATOM 950 O O . SER A 1 115 ? -30.251 11.544 38.959 1.00 93.12 115 SER A O 1
ATOM 952 N N . GLU A 1 116 ? -29.658 12.616 37.083 1.00 94.25 116 GLU A N 1
ATOM 953 C CA . GLU A 1 116 ? -30.766 13.577 37.098 1.00 94.25 116 GLU A CA 1
ATOM 954 C C . GLU A 1 116 ? -32.120 12.853 37.039 1.00 94.25 116 GLU A C 1
ATOM 956 O O . GLU A 1 116 ? -33.011 13.119 37.847 1.00 94.25 116 GLU A O 1
ATOM 961 N N . LEU A 1 117 ? -32.258 11.884 36.129 1.00 93.38 117 LEU A N 1
ATOM 962 C CA . LEU A 1 117 ? -33.482 11.109 35.944 1.00 93.38 117 LEU A CA 1
ATOM 963 C C . LEU A 1 117 ? -33.844 10.291 37.195 1.00 93.38 117 LEU A C 1
ATOM 965 O O . LEU A 1 117 ? -35.013 10.242 37.586 1.00 93.38 117 LEU A O 1
ATOM 969 N N . ASP A 1 118 ? -32.857 9.679 37.848 1.00 92.75 118 ASP A N 1
ATOM 970 C CA . ASP A 1 118 ? -33.063 8.925 39.086 1.00 92.75 118 ASP A CA 1
ATOM 971 C C . ASP A 1 118 ? -33.475 9.842 40.242 1.00 92.75 118 ASP A C 1
ATOM 973 O O . ASP A 1 118 ? -34.443 9.550 40.951 1.00 92.75 118 ASP A O 1
ATOM 977 N N . ASN A 1 119 ? -32.840 11.009 40.372 1.00 92.12 119 ASN A N 1
ATOM 978 C CA . ASN A 1 119 ? -33.253 12.025 41.340 1.00 92.12 119 ASN A CA 1
ATOM 979 C C . ASN A 1 119 ? -34.691 12.501 41.080 1.00 92.12 119 ASN A C 1
ATOM 981 O O . ASN A 1 119 ? -35.479 12.656 42.016 1.00 92.12 119 ASN A O 1
ATOM 985 N N . MET A 1 120 ? -35.077 12.694 39.814 1.00 90.44 120 MET A N 1
ATOM 986 C CA . MET A 1 120 ? -36.446 13.065 39.447 1.00 90.44 120 MET A CA 1
ATOM 987 C C . MET A 1 120 ? -37.464 11.985 39.832 1.00 90.44 120 MET A C 1
ATOM 989 O O . MET A 1 120 ? -38.503 12.327 40.401 1.00 90.44 120 MET A O 1
ATOM 993 N N . LYS A 1 121 ? -37.160 10.702 39.600 1.00 89.75 121 LYS A N 1
ATOM 994 C CA . LYS A 1 121 ? -38.019 9.575 40.011 1.00 89.75 121 LYS A CA 1
ATOM 995 C C . LYS A 1 121 ? -38.193 9.507 41.526 1.00 89.75 121 LYS A C 1
ATOM 997 O O . LYS A 1 121 ? -39.313 9.342 42.003 1.00 89.75 121 LYS A O 1
ATOM 1002 N N . ILE A 1 122 ? -37.107 9.677 42.286 1.00 90.44 122 ILE A N 1
ATOM 1003 C CA . ILE A 1 122 ? -37.151 9.685 43.756 1.00 90.44 122 ILE A CA 1
ATOM 1004 C C . ILE A 1 122 ? -38.070 10.804 44.254 1.00 90.44 122 ILE A C 1
ATOM 1006 O O . ILE A 1 122 ? -38.943 10.560 45.090 1.00 90.44 122 ILE A O 1
ATOM 1010 N N . ARG A 1 123 ? -37.923 12.022 43.715 1.00 88.12 123 ARG A N 1
ATOM 1011 C CA . ARG A 1 123 ? -38.805 13.147 44.060 1.00 88.12 123 ARG A CA 1
ATOM 1012 C C . ARG A 1 123 ? -40.264 12.848 43.715 1.00 88.12 123 ARG A C 1
ATOM 1014 O O . ARG A 1 123 ? -41.107 13.035 44.582 1.00 88.12 123 ARG A O 1
ATOM 1021 N N . SER A 1 124 ? -40.564 12.356 42.508 1.00 85.12 124 SER A N 1
ATOM 1022 C CA . SER A 1 124 ? -41.937 12.021 42.079 1.00 85.12 124 SER A CA 1
ATOM 1023 C C . SER A 1 124 ? -42.614 11.041 43.038 1.00 85.12 124 SER A C 1
ATOM 1025 O O . SER A 1 124 ? -43.682 11.331 43.568 1.00 85.12 124 SER A O 1
ATOM 1027 N N . ASN A 1 125 ? -41.932 9.940 43.367 1.00 81.06 125 ASN A N 1
ATOM 1028 C CA . ASN A 1 125 ? -42.441 8.933 44.302 1.00 81.06 125 ASN A CA 1
ATOM 1029 C C . ASN A 1 125 ? -42.660 9.492 45.717 1.00 81.06 125 ASN A C 1
ATOM 1031 O O . ASN A 1 125 ? -43.499 8.997 46.466 1.00 81.06 125 ASN A O 1
ATOM 1035 N N . THR A 1 126 ? -41.878 10.499 46.112 1.00 80.50 126 THR A N 1
ATOM 1036 C CA . THR A 1 126 ? -42.020 11.160 47.415 1.00 80.50 126 THR A CA 1
ATOM 1037 C C . THR A 1 126 ? -43.260 12.056 47.434 1.00 80.50 126 THR A C 1
ATOM 1039 O O . THR A 1 126 ? -44.014 12.022 48.403 1.00 80.50 126 THR A O 1
ATOM 1042 N N . TRP A 1 127 ? -43.519 12.799 46.352 1.00 74.38 127 TRP A N 1
ATOM 1043 C CA . TRP A 1 127 ? -44.724 13.622 46.198 1.00 74.38 127 TRP A CA 1
ATOM 1044 C C . TRP A 1 127 ? -46.009 12.784 46.138 1.00 74.38 127 TRP A C 1
ATOM 1046 O O . TRP A 1 127 ? -46.982 13.134 46.797 1.00 74.38 127 TRP A O 1
ATOM 1056 N N . GLU A 1 128 ? -46.005 11.650 45.434 1.00 76.75 128 GLU A N 1
ATOM 1057 C CA . GLU A 1 128 ? -47.163 10.740 45.366 1.00 76.75 128 GLU A CA 1
ATOM 1058 C C . GLU A 1 128 ? -47.533 10.156 46.738 1.00 76.75 128 GLU A C 1
ATOM 1060 O O . GLU A 1 128 ? -48.709 10.094 47.091 1.00 76.75 128 GLU A O 1
ATOM 1065 N N . LYS A 1 129 ? -46.536 9.794 47.556 1.00 77.75 129 LYS A N 1
ATOM 1066 C CA . LYS A 1 129 ? -46.763 9.305 48.927 1.00 77.75 129 LYS A CA 1
ATOM 1067 C C . LYS A 1 129 ? -47.340 10.370 49.857 1.00 77.75 129 LYS A C 1
ATOM 1069 O O . LYS A 1 129 ? -48.097 10.028 50.756 1.00 77.75 129 LYS A O 1
ATOM 1074 N N . LEU A 1 130 ? -46.998 11.641 49.645 1.00 74.31 130 LEU A N 1
ATOM 1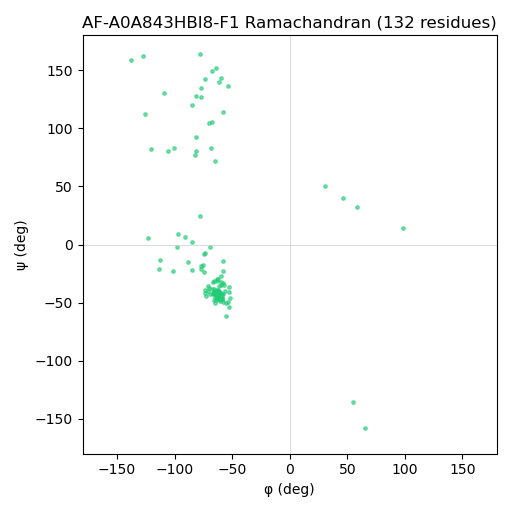075 C CA . LEU A 1 130 ? -47.555 12.761 50.410 1.00 74.31 130 LEU A CA 1
ATOM 1076 C C . LEU A 1 130 ? -49.002 13.088 50.008 1.00 74.31 130 LEU A C 1
ATOM 1078 O O . LEU A 1 130 ? -49.730 13.650 50.815 1.00 74.31 130 LEU A O 1
ATOM 1082 N N . GLN A 1 131 ? -49.427 12.733 48.791 1.00 70.25 131 GLN A N 1
ATOM 1083 C CA . GLN A 1 131 ? -50.800 12.948 48.313 1.00 70.25 131 GLN A CA 1
ATOM 1084 C C . GLN A 1 131 ? -51.769 11.801 48.645 1.00 70.25 131 GLN A C 1
ATOM 1086 O O . GLN A 1 131 ? -52.975 11.998 48.555 1.00 70.25 131 GLN A O 1
ATOM 1091 N N . GLN A 1 132 ? -51.269 10.621 49.029 1.00 69.50 132 GLN A N 1
ATOM 1092 C CA . GLN A 1 132 ? -52.085 9.456 49.421 1.00 69.50 132 GLN A CA 1
ATOM 1093 C C . GLN A 1 132 ? -52.278 9.320 50.945 1.00 69.50 132 GLN A C 1
ATOM 1095 O O . GLN A 1 132 ? -52.771 8.295 51.408 1.00 69.50 132 GLN A O 1
ATOM 1100 N N . GLY A 1 133 ? -51.864 10.325 51.723 1.00 58.81 133 GLY A N 1
ATOM 1101 C CA . GLY A 1 133 ? -52.056 10.385 53.171 1.00 58.81 133 GLY A CA 1
ATOM 1102 C C . GLY A 1 133 ? -53.226 11.285 53.569 1.00 58.81 133 GLY A C 1
ATOM 1103 O O . GLY A 1 133 ? -52.988 12.439 53.913 1.00 58.81 133 GLY A O 1
ATOM 1104 N N . ASP A 1 134 ? -54.433 10.716 53.522 1.00 47.16 134 ASP A N 1
ATOM 1105 C CA . ASP A 1 134 ? -55.581 10.935 54.423 1.00 47.16 134 ASP A CA 1
ATOM 1106 C C . ASP A 1 134 ? -56.149 9.542 54.760 1.00 47.16 134 ASP A C 1
ATOM 1108 O O . ASP A 1 134 ? -56.427 8.775 53.805 1.00 47.16 134 ASP A O 1
#

Secondary structure (DSSP, 8-state):
-HHHHHHTT--EETTEESS-HHHHHHHHHHHHHHTT--HHHHHHHTTPPPPTTTTTT----HHHHHHHHHHHGGGTS--SSGGG-----HHHHHHHHHHHHHHHHHHHHHHHHHHHHHHHHHHHHHHHHHHS--

Radius of gyration: 31.13 Å; Cα contacts (8 Å, |Δi|>4): 51; chains: 1; bounding box: 85×27×83 Å

Foldseek 3Di:
DVVVLVVVVQDADPPGRPDDPVVLLVQQQVQLVVLPHDNVLSCVVVVHDDPPVCVVPDDDDVVVSVVSCVVSVVSSDPPPVCVPPPPDPPVRVVVVVVVVVVVVVVVVVVVVVVVVVVVVVVVVVVVVVVVPDD